Protein AF-A0A967AR76-F1 (afdb_monomer_lite)

Secondary structure (DSSP, 8-state):
-HHHHHHHHHHHHHHHHHHHHHHTT-SS---GGG--TTT-TTS-HHHHHHHHTTHHHHTT-------PPPTT-

pLDDT: mean 89.27, std 9.81, range [49.97, 97.56]

Radius of gyration: 17.03 Å; chains: 1; bounding box: 33×26×46 Å

Sequence (73 aa):
MAQALEAEWRGRHQRGIDSRLRLARFPWIKTLDQFDFEFQTSLDRKVVRELAGVSFVERTENVVLLGPPDPAT

Foldseek 3Di:
DVVVVVVVVVVVVVVVVVVVVVVVPDPDDDDPVPDDCVVVVVDDPVVVVVVVVVVCVVVVHDDDDDDPPDPPD

Structure (mmCIF, N/CA/C/O backbone):
data_AF-A0A967AR76-F1
#
_entry.id   AF-A0A967AR76-F1
#
loop_
_atom_site.group_PDB
_atom_site.id
_atom_site.type_symbol
_atom_site.label_atom_id
_atom_site.label_alt_id
_atom_site.label_comp_id
_atom_site.label_asym_id
_atom_site.label_entity_id
_atom_site.label_seq_id
_atom_site.pdbx_PDB_ins_code
_atom_site.Cartn_x
_atom_site.Cartn_y
_atom_site.Cartn_z
_atom_site.occupancy
_atom_site.B_iso_or_equiv
_atom_site.auth_seq_id
_atom_site.auth_comp_id
_atom_site.auth_asym_id
_atom_site.auth_atom_id
_atom_site.pdbx_PDB_model_num
ATOM 1 N N . MET A 1 1 ? 18.756 -11.154 -27.131 1.00 61.19 1 MET A N 1
ATOM 2 C 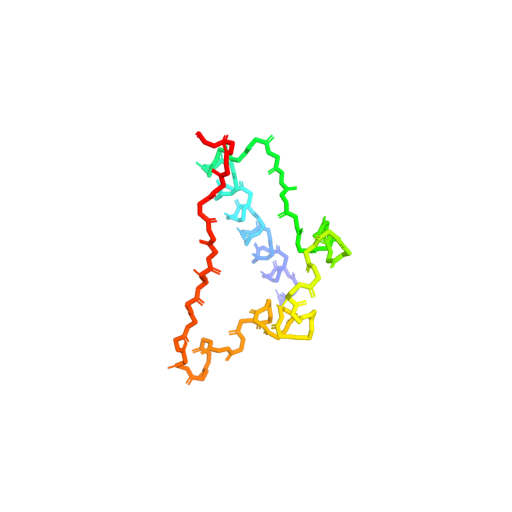CA . MET A 1 1 ? 18.069 -9.843 -27.224 1.00 61.19 1 MET A CA 1
ATOM 3 C C . MET A 1 1 ? 17.070 -9.636 -26.085 1.00 61.19 1 MET A C 1
ATOM 5 O O . MET A 1 1 ? 17.216 -8.650 -25.380 1.00 61.19 1 MET A O 1
ATOM 9 N N . ALA A 1 2 ? 16.147 -10.572 -25.822 1.00 87.88 2 ALA A N 1
ATOM 10 C CA . ALA A 1 2 ? 15.180 -10.458 -24.716 1.00 87.88 2 ALA A CA 1
ATOM 11 C C . ALA A 1 2 ? 15.818 -10.244 -23.322 1.00 87.88 2 ALA A C 1
ATOM 13 O O . ALA A 1 2 ? 15.382 -9.370 -22.585 1.00 87.88 2 ALA A O 1
ATOM 14 N N . GLN A 1 3 ? 16.906 -10.957 -22.998 1.00 91.50 3 GLN A N 1
ATOM 15 C CA . GLN A 1 3 ? 17.569 -10.856 -21.684 1.00 91.50 3 GLN A CA 1
ATOM 16 C C . GLN A 1 3 ? 18.157 -9.463 -21.383 1.00 91.50 3 GLN A C 1
ATOM 18 O O . GLN A 1 3 ? 18.077 -8.990 -20.254 1.00 91.50 3 GLN A O 1
ATOM 23 N N . ALA A 1 4 ? 18.734 -8.790 -22.385 1.00 93.50 4 ALA A N 1
ATOM 24 C CA . ALA A 1 4 ? 19.324 -7.460 -22.202 1.00 93.50 4 ALA A CA 1
ATOM 25 C C . ALA A 1 4 ? 18.243 -6.387 -21.995 1.00 93.50 4 ALA A C 1
ATOM 27 O O . ALA A 1 4 ? 18.384 -5.526 -21.129 1.00 93.50 4 ALA A O 1
ATOM 28 N N . LEU A 1 5 ? 17.142 -6.480 -22.749 1.00 94.75 5 LEU A N 1
ATOM 29 C CA . LEU A 1 5 ? 15.984 -5.601 -22.587 1.00 94.75 5 LEU A CA 1
ATOM 30 C C . LEU A 1 5 ? 15.320 -5.795 -21.218 1.00 94.75 5 LEU A C 1
ATOM 32 O O . LEU A 1 5 ? 14.974 -4.823 -20.552 1.00 94.75 5 LEU A O 1
ATOM 36 N N . GLU A 1 6 ? 15.174 -7.043 -20.778 1.00 96.31 6 GLU A N 1
ATOM 37 C CA . GLU A 1 6 ? 14.613 -7.360 -19.468 1.00 96.31 6 GLU A CA 1
ATOM 38 C C . GLU A 1 6 ? 15.487 -6.816 -18.329 1.00 96.31 6 GLU A C 1
ATOM 40 O O . GLU A 1 6 ? 14.974 -6.197 -17.395 1.00 96.31 6 GLU A O 1
ATOM 45 N N . ALA A 1 7 ? 16.811 -6.969 -18.428 1.00 95.88 7 ALA A N 1
ATOM 46 C CA . ALA A 1 7 ? 17.749 -6.401 -17.462 1.00 95.88 7 ALA A CA 1
ATOM 47 C C . ALA A 1 7 ? 17.656 -4.865 -17.399 1.00 95.88 7 ALA A C 1
ATOM 49 O O . ALA A 1 7 ? 17.609 -4.285 -16.311 1.00 95.88 7 ALA A O 1
ATOM 50 N N . GLU A 1 8 ? 17.571 -4.195 -18.551 1.00 96.50 8 GLU A N 1
ATOM 51 C CA . GLU A 1 8 ? 17.406 -2.742 -18.613 1.00 96.50 8 GLU A CA 1
ATOM 52 C C . GLU A 1 8 ? 16.064 -2.292 -18.013 1.00 96.50 8 GLU A C 1
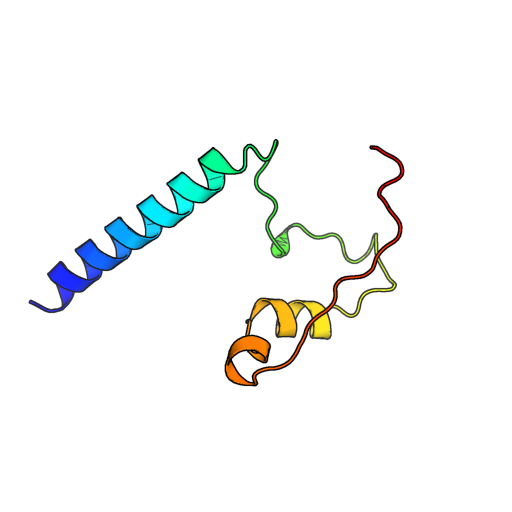ATOM 54 O O . GLU A 1 8 ? 16.019 -1.333 -17.234 1.00 96.50 8 GLU A O 1
ATOM 59 N N . TRP A 1 9 ? 14.975 -2.994 -18.342 1.00 96.88 9 TRP A N 1
ATOM 60 C CA . TRP A 1 9 ? 13.645 -2.723 -17.804 1.00 96.88 9 TRP A CA 1
ATOM 61 C C . TRP A 1 9 ? 13.628 -2.846 -16.281 1.00 96.88 9 TRP A C 1
ATOM 63 O O . TRP A 1 9 ? 13.220 -1.896 -15.612 1.00 96.88 9 TRP A O 1
ATOM 73 N N . ARG A 1 10 ? 14.157 -3.945 -15.726 1.00 96.75 10 ARG A N 1
ATOM 74 C CA . ARG A 1 10 ? 14.274 -4.140 -14.270 1.00 96.75 10 ARG A CA 1
ATOM 75 C C . ARG A 1 10 ? 15.087 -3.019 -13.627 1.00 96.75 10 ARG A C 1
ATOM 77 O O . ARG A 1 10 ? 14.666 -2.456 -12.621 1.00 96.75 10 ARG A O 1
ATOM 84 N N . GLY A 1 11 ? 16.207 -2.632 -14.242 1.00 97.38 11 GLY A N 1
ATOM 85 C CA . GLY A 1 11 ? 17.043 -1.535 -13.754 1.00 97.38 11 GLY A CA 1
ATOM 86 C C . GLY A 1 11 ? 16.314 -0.187 -13.733 1.00 97.38 11 GLY A C 1
ATOM 87 O O . GLY A 1 11 ? 16.403 0.547 -12.749 1.00 97.38 11 GLY A O 1
ATOM 88 N N . ARG A 1 12 ? 15.570 0.153 -14.795 1.00 96.69 12 ARG A N 1
ATOM 89 C CA . ARG A 1 12 ? 14.739 1.371 -14.829 1.00 96.69 12 ARG A CA 1
ATOM 90 C C . ARG A 1 12 ? 13.611 1.316 -13.804 1.00 96.69 12 ARG A C 1
ATOM 92 O O . ARG A 1 12 ? 13.367 2.312 -13.127 1.00 96.69 12 ARG A O 1
ATOM 99 N N . HIS A 1 13 ? 12.950 0.168 -13.688 1.00 97.12 13 HIS A N 1
ATOM 100 C CA . HIS A 1 13 ? 11.854 -0.044 -12.754 1.00 97.12 13 HIS A CA 1
ATOM 101 C C . HIS A 1 13 ? 12.318 0.159 -11.306 1.00 97.12 13 HIS A C 1
ATOM 103 O O . HIS A 1 13 ? 11.746 0.991 -10.601 1.00 97.12 13 HIS A O 1
ATOM 109 N N . GLN A 1 14 ? 13.418 -0.491 -10.911 1.00 96.75 14 GLN A N 1
ATOM 110 C CA . GLN A 1 14 ? 13.984 -0.369 -9.567 1.00 96.75 14 GLN A CA 1
ATOM 111 C C . GLN A 1 14 ? 14.385 1.074 -9.239 1.00 96.75 14 GLN A C 1
ATOM 113 O O . GLN A 1 14 ? 13.962 1.608 -8.219 1.00 96.75 14 GLN A O 1
ATOM 118 N N . ARG A 1 15 ? 15.100 1.760 -10.144 1.00 97.12 15 ARG A N 1
ATOM 119 C CA . ARG A 1 15 ? 15.457 3.181 -9.951 1.00 97.12 15 ARG A CA 1
ATOM 120 C C . ARG A 1 15 ? 14.229 4.069 -9.750 1.00 97.12 15 ARG A C 1
ATOM 122 O O . ARG A 1 15 ? 14.267 5.018 -8.970 1.00 97.12 15 ARG A O 1
ATOM 129 N N . GLY A 1 16 ? 13.140 3.766 -10.454 1.00 97.56 16 GLY A N 1
ATOM 130 C CA . GLY A 1 16 ? 11.869 4.456 -10.276 1.00 97.56 16 GLY A CA 1
ATOM 131 C C . GLY A 1 16 ? 11.263 4.225 -8.890 1.00 97.56 16 GLY A C 1
ATOM 132 O O . GLY A 1 16 ? 10.735 5.167 -8.300 1.00 97.56 16 GLY A O 1
ATOM 133 N N . ILE A 1 17 ? 11.308 2.998 -8.367 1.00 94.19 17 ILE A N 1
ATOM 134 C CA . ILE A 1 17 ? 10.849 2.690 -7.003 1.00 94.19 17 ILE A CA 1
ATOM 135 C C . ILE A 1 17 ? 11.690 3.467 -5.986 1.00 94.19 17 ILE A C 1
ATOM 137 O O . ILE A 1 17 ? 11.133 4.219 -5.186 1.00 94.19 17 ILE A O 1
ATOM 141 N N . ASP A 1 18 ? 13.016 3.370 -6.078 1.00 93.88 18 ASP A N 1
ATOM 142 C CA . ASP A 1 18 ? 13.942 4.003 -5.134 1.00 93.88 18 ASP A CA 1
ATOM 143 C C . ASP A 1 18 ? 13.768 5.529 -5.104 1.00 93.88 18 ASP A C 1
ATOM 145 O O . ASP A 1 18 ? 13.759 6.153 -4.042 1.00 93.88 18 ASP A O 1
ATOM 149 N N . SER A 1 19 ? 13.569 6.144 -6.275 1.00 95.81 19 SER A N 1
ATOM 150 C CA . SER A 1 19 ? 13.312 7.580 -6.389 1.00 95.81 19 SER A CA 1
ATOM 151 C C . SER A 1 19 ? 12.014 7.990 -5.686 1.00 95.81 19 SER A C 1
ATOM 153 O O . SER A 1 19 ? 12.020 8.955 -4.920 1.00 95.81 19 SER A O 1
ATOM 155 N N . ARG A 1 20 ? 10.918 7.242 -5.881 1.00 94.75 20 ARG A N 1
ATOM 156 C CA . ARG A 1 20 ? 9.628 7.521 -5.224 1.00 94.75 20 ARG A CA 1
ATOM 157 C C . ARG A 1 20 ? 9.716 7.348 -3.710 1.00 94.75 20 ARG A C 1
ATOM 159 O O . ARG A 1 20 ? 9.231 8.210 -2.983 1.00 94.75 20 ARG A O 1
ATOM 166 N N . LEU A 1 21 ? 10.384 6.295 -3.237 1.00 92.31 21 LEU A N 1
ATOM 167 C CA . LEU A 1 21 ? 10.607 6.072 -1.805 1.00 92.31 21 LEU A CA 1
ATOM 168 C C . LEU A 1 21 ? 11.419 7.211 -1.177 1.00 92.31 21 LEU A C 1
ATOM 170 O O . LEU A 1 21 ? 11.058 7.715 -0.115 1.00 92.31 21 LEU A O 1
ATOM 174 N N . ARG A 1 22 ? 12.470 7.680 -1.859 1.00 90.94 22 ARG A N 1
ATOM 175 C CA . ARG A 1 22 ? 13.281 8.812 -1.391 1.00 90.94 22 ARG A CA 1
ATOM 176 C C . ARG A 1 22 ? 12.483 10.118 -1.333 1.00 90.94 22 ARG A C 1
ATOM 178 O O . ARG A 1 22 ? 12.657 10.897 -0.399 1.00 90.94 22 ARG A O 1
ATOM 185 N N . LEU A 1 23 ? 11.616 10.361 -2.317 1.00 95.88 23 LEU A N 1
ATOM 186 C CA . LEU A 1 23 ? 10.770 11.558 -2.376 1.00 95.88 23 LEU A CA 1
ATOM 187 C C . LEU A 1 23 ? 9.661 11.562 -1.319 1.00 95.88 23 LEU A C 1
ATOM 189 O O . LEU A 1 23 ? 9.286 12.637 -0.858 1.00 95.88 23 LEU A O 1
ATOM 193 N N . ALA A 1 24 ? 9.175 10.391 -0.904 1.00 92.44 24 ALA A N 1
ATOM 194 C CA . ALA A 1 24 ? 8.138 10.272 0.118 1.00 92.44 24 ALA A CA 1
ATOM 195 C C . ALA A 1 24 ? 8.605 10.685 1.527 1.00 92.44 24 ALA A C 1
ATOM 197 O O . ALA A 1 24 ? 7.769 10.923 2.393 1.00 92.44 24 ALA A O 1
ATOM 198 N N . ARG A 1 25 ? 9.927 10.797 1.758 1.00 89.62 25 ARG A N 1
ATOM 199 C CA . ARG A 1 25 ? 10.534 11.223 3.038 1.00 89.62 25 ARG A CA 1
ATOM 200 C C . ARG A 1 25 ? 10.027 10.435 4.250 1.00 89.62 25 ARG A C 1
ATOM 202 O O . ARG A 1 25 ? 9.970 10.969 5.355 1.00 89.62 25 ARG A O 1
ATOM 209 N N . PHE A 1 26 ? 9.679 9.164 4.053 1.00 85.94 26 PHE A N 1
ATOM 210 C CA . PHE A 1 26 ? 9.309 8.313 5.172 1.00 85.94 26 PHE A CA 1
ATOM 211 C C . PHE A 1 26 ? 10.505 8.160 6.123 1.00 85.94 26 PHE A C 1
ATOM 213 O O . PHE A 1 26 ? 11.626 7.946 5.655 1.00 85.94 26 PHE A O 1
ATOM 220 N N . PRO A 1 27 ? 10.290 8.256 7.446 1.00 88.31 27 PRO A N 1
ATOM 221 C CA . PRO A 1 27 ? 11.369 8.148 8.427 1.00 88.31 27 PRO A CA 1
ATOM 222 C C . PRO A 1 27 ? 11.996 6.744 8.465 1.00 88.31 27 PRO A C 1
ATOM 224 O O . PRO A 1 27 ? 13.136 6.582 8.891 1.00 88.31 27 PRO A O 1
ATOM 227 N N . TRP A 1 28 ? 11.278 5.732 7.976 1.00 87.31 28 TRP A N 1
ATOM 228 C CA . TRP A 1 28 ? 11.756 4.367 7.772 1.00 87.31 28 TRP A CA 1
ATOM 229 C C . TRP A 1 28 ? 10.895 3.678 6.701 1.00 87.31 28 TRP A C 1
ATOM 231 O O . TRP A 1 28 ? 9.748 4.063 6.457 1.00 87.31 28 TRP A O 1
ATOM 241 N N . ILE A 1 29 ? 11.434 2.638 6.064 1.00 87.81 29 ILE A N 1
ATOM 242 C CA . ILE A 1 29 ? 10.691 1.816 5.101 1.00 87.81 29 ILE A CA 1
ATOM 243 C C . ILE A 1 29 ? 9.862 0.790 5.879 1.00 87.81 29 ILE A C 1
ATOM 245 O O . ILE A 1 29 ? 10.439 -0.104 6.494 1.00 87.81 29 ILE A O 1
ATOM 249 N N . LYS A 1 30 ? 8.527 0.915 5.848 1.00 85.75 30 LYS A N 1
ATOM 250 C CA . LYS A 1 30 ? 7.607 -0.115 6.359 1.00 85.75 30 LYS A CA 1
ATOM 251 C C . LYS A 1 30 ? 7.150 -1.026 5.230 1.00 85.75 30 LYS A C 1
ATOM 253 O O . LYS A 1 30 ? 6.597 -0.547 4.243 1.00 85.75 30 LYS A O 1
ATOM 258 N N . THR A 1 31 ? 7.341 -2.329 5.398 1.00 90.31 31 THR A N 1
ATOM 259 C CA . THR A 1 31 ? 6.744 -3.350 4.524 1.00 90.31 31 THR A CA 1
ATOM 260 C C . THR A 1 31 ? 5.553 -4.008 5.219 1.00 90.31 31 THR A C 1
ATOM 262 O O . THR A 1 31 ? 5.434 -3.957 6.442 1.00 90.31 31 THR A O 1
ATOM 265 N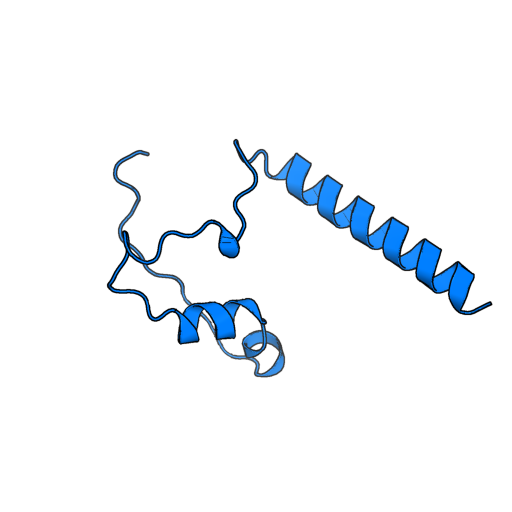 N . LEU A 1 32 ? 4.666 -4.649 4.452 1.00 88.69 32 LEU A N 1
ATOM 266 C CA . LEU A 1 32 ? 3.537 -5.393 5.025 1.00 88.69 32 LEU A CA 1
ATOM 267 C C . LEU A 1 32 ? 3.988 -6.569 5.904 1.00 88.69 32 LEU A C 1
ATOM 269 O O . LEU A 1 32 ? 3.312 -6.885 6.876 1.00 88.69 32 LEU A O 1
ATOM 273 N N . ASP A 1 33 ? 5.144 -7.171 5.612 1.00 89.81 33 ASP A N 1
ATOM 274 C CA . ASP A 1 33 ? 5.710 -8.262 6.420 1.00 89.81 33 ASP A CA 1
ATOM 275 C C . ASP A 1 33 ? 6.135 -7.811 7.824 1.00 89.81 33 ASP A C 1
ATOM 277 O O . ASP A 1 33 ? 6.236 -8.629 8.733 1.00 89.81 33 ASP A O 1
ATOM 281 N N . GLN A 1 34 ? 6.375 -6.511 8.015 1.00 91.31 34 GLN A N 1
ATOM 282 C CA . GLN A 1 34 ? 6.700 -5.921 9.315 1.00 91.31 34 GLN A CA 1
ATOM 283 C C . GLN A 1 34 ? 5.448 -5.560 10.131 1.00 91.31 34 GLN A C 1
ATOM 285 O O . GLN A 1 34 ? 5.575 -5.028 11.233 1.00 91.31 34 GLN A O 1
ATOM 290 N N . PHE A 1 35 ? 4.242 -5.775 9.596 1.00 87.81 35 PHE A N 1
ATOM 291 C CA . PHE A 1 35 ? 3.009 -5.415 10.287 1.00 87.81 35 PHE A CA 1
ATOM 292 C C . PHE A 1 35 ? 2.678 -6.417 11.400 1.00 87.81 35 PHE A C 1
ATOM 294 O O . PHE A 1 35 ? 2.495 -7.612 11.155 1.00 87.81 35 PHE A O 1
ATOM 301 N N . ASP A 1 36 ? 2.546 -5.909 12.625 1.00 89.38 36 ASP A N 1
ATOM 302 C CA . ASP A 1 36 ? 2.137 -6.695 13.784 1.00 89.38 36 ASP A CA 1
ATOM 303 C C . ASP A 1 36 ? 0.604 -6.815 13.853 1.00 89.38 36 ASP A C 1
ATOM 305 O O . ASP A 1 36 ? -0.114 -5.943 14.345 1.00 89.38 36 ASP A O 1
ATOM 309 N N . PHE A 1 37 ? 0.093 -7.930 13.339 1.00 89.69 37 PHE A N 1
ATOM 310 C CA . PHE A 1 37 ? -1.330 -8.267 13.431 1.00 89.69 37 PHE A CA 1
ATOM 311 C C . PHE A 1 37 ? -1.751 -8.779 14.817 1.00 89.69 37 PHE A C 1
ATOM 313 O O . PHE A 1 37 ? -2.948 -8.884 15.067 1.00 89.69 37 PHE A O 1
ATOM 320 N N . GLU A 1 38 ? -0.814 -9.149 15.694 1.00 89.88 38 GLU A N 1
ATOM 321 C CA . GLU A 1 38 ? -1.152 -9.494 17.080 1.00 89.88 38 GLU A CA 1
ATOM 322 C C . GLU A 1 38 ? -1.449 -8.224 17.882 1.00 89.88 38 GLU A C 1
ATOM 324 O O . GLU A 1 38 ? -2.344 -8.225 18.724 1.00 89.88 38 GLU A O 1
ATOM 329 N N . PHE A 1 39 ? -0.776 -7.116 17.556 1.00 88.38 39 PHE A N 1
ATOM 330 C CA . PHE A 1 39 ? -1.116 -5.791 18.073 1.00 88.38 39 PHE A CA 1
ATOM 331 C C . PHE A 1 39 ? -2.482 -5.294 17.572 1.00 88.38 39 PHE A C 1
ATOM 333 O O . PHE A 1 39 ? -3.270 -4.753 18.349 1.00 88.38 39 PHE A O 1
ATOM 340 N N . GLN A 1 40 ? -2.789 -5.479 16.283 1.00 86.12 40 GLN A N 1
ATOM 341 C CA . GLN A 1 40 ? -4.063 -5.068 15.682 1.00 86.12 40 GLN A CA 1
ATOM 342 C C . GLN A 1 40 ? -4.941 -6.276 15.325 1.00 86.12 40 GLN A C 1
ATOM 344 O O . GLN A 1 40 ? -5.056 -6.675 14.165 1.00 86.12 40 GLN A O 1
ATOM 349 N N . THR A 1 41 ? -5.600 -6.835 16.337 1.00 87.88 41 THR A N 1
ATOM 350 C CA . THR A 1 41 ? -6.391 -8.071 16.223 1.00 87.88 41 THR A CA 1
ATOM 351 C C . THR A 1 41 ? -7.710 -7.921 15.463 1.00 87.88 41 THR A C 1
ATOM 353 O O . THR A 1 41 ? -8.289 -8.927 15.057 1.00 87.88 41 THR A O 1
ATOM 356 N N . SER A 1 42 ? -8.197 -6.693 15.242 1.00 88.38 42 SER A N 1
ATOM 357 C CA . SER A 1 42 ? -9.454 -6.456 14.513 1.00 88.38 42 SER A CA 1
ATOM 358 C C . SER A 1 42 ? -9.323 -6.598 12.992 1.00 88.38 42 SER A C 1
ATOM 360 O O . SER A 1 42 ? -10.333 -6.671 12.292 1.00 88.38 42 SER A O 1
ATOM 362 N N . LEU A 1 43 ? -8.094 -6.650 12.466 1.00 89.12 43 LEU A N 1
ATOM 363 C CA . LEU A 1 43 ? -7.838 -6.775 11.035 1.00 89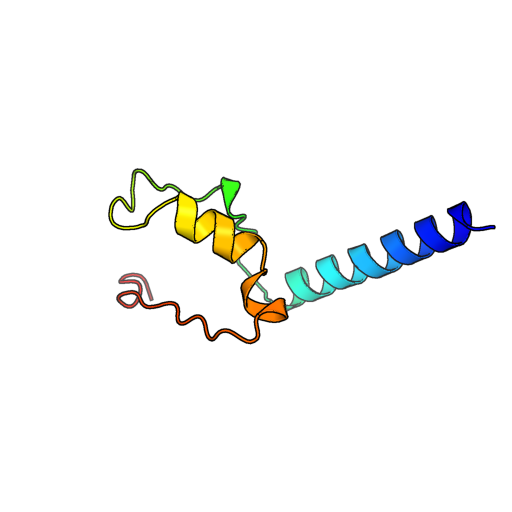.12 43 LEU A CA 1
ATOM 364 C C . LEU A 1 43 ? -7.720 -8.239 10.610 1.00 89.12 43 LEU A C 1
ATOM 366 O O . LEU A 1 43 ? -6.884 -8.991 11.110 1.00 89.12 43 LEU A O 1
ATOM 370 N N . ASP A 1 44 ? -8.494 -8.619 9.594 1.00 90.94 44 ASP A N 1
ATOM 371 C CA . ASP A 1 44 ? -8.355 -9.925 8.957 1.00 90.94 44 ASP A CA 1
ATOM 372 C C . ASP A 1 44 ? -7.105 -9.962 8.057 1.00 90.94 44 ASP A C 1
ATOM 374 O O . ASP A 1 44 ? -7.039 -9.333 6.995 1.00 90.94 44 ASP A O 1
ATOM 378 N N . ARG A 1 45 ? -6.112 -10.762 8.467 1.00 91.00 45 ARG A N 1
ATOM 379 C CA . ARG A 1 45 ? -4.873 -11.028 7.715 1.00 91.00 45 ARG A CA 1
ATOM 380 C C . ARG A 1 45 ? -5.124 -11.448 6.267 1.00 91.00 45 ARG A C 1
ATOM 382 O O . ARG A 1 45 ? -4.338 -11.085 5.391 1.00 91.00 45 ARG A O 1
ATOM 389 N N . LYS A 1 46 ? -6.167 -12.237 6.004 1.00 91.75 46 LYS A N 1
ATOM 390 C CA . LYS A 1 46 ? -6.484 -12.726 4.658 1.00 91.75 46 LYS A CA 1
ATOM 391 C C . LYS A 1 46 ? -6.916 -11.574 3.758 1.00 91.75 46 LYS A C 1
ATOM 393 O O . LYS A 1 46 ? -6.399 -11.462 2.650 1.00 91.75 46 LYS A O 1
ATOM 398 N N . VAL A 1 47 ? -7.786 -10.700 4.262 1.00 91.75 47 VAL A N 1
ATOM 399 C CA . VAL A 1 47 ? -8.253 -9.510 3.536 1.00 91.75 47 VAL A CA 1
ATOM 400 C C . VAL A 1 47 ? -7.082 -8.577 3.236 1.00 91.75 47 VAL A C 1
ATOM 402 O O . VAL A 1 47 ? -6.903 -8.164 2.094 1.00 91.75 47 VAL A O 1
ATOM 405 N N . VAL A 1 48 ? -6.220 -8.305 4.223 1.00 92.12 48 VAL A N 1
ATOM 406 C CA . VAL A 1 48 ? -5.038 -7.449 4.010 1.00 92.12 48 VAL A CA 1
ATOM 407 C C . VAL A 1 48 ? -4.117 -8.021 2.928 1.00 92.12 48 VAL A C 1
ATOM 409 O O . VAL A 1 48 ? -3.649 -7.278 2.068 1.00 92.12 48 VAL A O 1
ATOM 412 N N . ARG A 1 49 ? -3.882 -9.339 2.919 1.00 91.25 49 ARG A N 1
ATOM 413 C CA . ARG A 1 49 ? -3.063 -9.993 1.883 1.00 91.25 49 ARG A CA 1
ATOM 414 C C . ARG A 1 49 ? -3.712 -9.969 0.500 1.00 91.25 49 ARG A C 1
ATOM 416 O O . ARG A 1 49 ? -3.001 -9.814 -0.486 1.00 91.25 49 ARG A O 1
ATOM 423 N N . GLU A 1 50 ? -5.030 -10.107 0.414 1.00 92.38 50 GLU A N 1
ATOM 424 C CA . GLU A 1 50 ? -5.748 -9.988 -0.859 1.00 92.38 50 GLU A CA 1
ATOM 425 C C . GLU A 1 50 ? -5.614 -8.573 -1.440 1.00 92.38 50 GLU A C 1
ATOM 427 O O . GLU A 1 50 ? -5.260 -8.410 -2.610 1.00 92.38 50 GLU A O 1
ATOM 432 N N . LEU A 1 51 ? -5.820 -7.552 -0.601 1.00 94.00 51 LEU A N 1
ATOM 433 C CA . LEU A 1 51 ? -5.661 -6.147 -0.977 1.00 94.00 51 LEU A CA 1
ATOM 434 C C . LEU A 1 51 ? -4.213 -5.816 -1.362 1.00 94.00 51 LEU A C 1
ATOM 436 O O . LEU A 1 51 ? -3.988 -5.073 -2.316 1.00 94.00 51 LEU A O 1
ATOM 440 N N . ALA A 1 52 ? -3.228 -6.409 -0.681 1.00 93.12 52 ALA A N 1
ATOM 441 C CA . ALA A 1 52 ? -1.812 -6.266 -1.022 1.00 93.12 52 ALA A CA 1
ATOM 442 C C . ALA A 1 52 ? -1.486 -6.760 -2.441 1.00 93.12 52 ALA A C 1
ATOM 444 O O . ALA A 1 52 ? -0.573 -6.241 -3.080 1.00 93.12 52 ALA A O 1
ATOM 445 N N . GLY A 1 53 ? -2.249 -7.734 -2.945 1.00 93.44 53 GLY A N 1
ATOM 446 C CA . GLY A 1 53 ? -2.144 -8.233 -4.313 1.00 93.44 53 GLY A CA 1
ATOM 447 C C . GLY A 1 53 ? -2.748 -7.310 -5.375 1.00 93.44 53 GLY A C 1
ATOM 448 O O . GLY A 1 53 ? -2.725 -7.676 -6.543 1.00 93.44 53 GLY A O 1
ATOM 449 N N . VAL A 1 54 ? -3.316 -6.157 -4.994 1.00 93.75 54 VAL A N 1
ATOM 450 C CA . VAL A 1 54 ? -3.895 -5.115 -5.872 1.00 93.75 54 VAL A CA 1
ATOM 451 C C . VAL A 1 54 ? -4.945 -5.594 -6.886 1.00 93.75 54 VAL A C 1
ATOM 453 O O . VAL A 1 54 ? -5.313 -4.863 -7.802 1.00 93.75 54 VAL A O 1
ATOM 456 N N . SER A 1 55 ? -5.497 -6.792 -6.694 1.00 92.44 55 SER A N 1
ATOM 457 C CA . SER A 1 55 ? -6.472 -7.414 -7.603 1.00 92.44 55 SER A CA 1
ATOM 458 C C . SER A 1 55 ? -7.775 -6.613 -7.754 1.00 92.44 55 SER A C 1
ATOM 460 O O . SER A 1 55 ? -8.441 -6.694 -8.783 1.00 92.44 55 SER A O 1
ATOM 462 N N . PHE A 1 56 ? -8.115 -5.783 -6.765 1.00 94.56 56 PHE A N 1
ATOM 463 C CA . PHE A 1 56 ? -9.255 -4.865 -6.816 1.00 94.56 56 PHE A CA 1
ATOM 464 C C . PHE A 1 56 ? -9.129 -3.811 -7.933 1.00 94.56 56 PHE A C 1
ATOM 466 O O . PHE A 1 56 ? -10.142 -3.330 -8.435 1.00 94.56 56 PHE A O 1
ATOM 473 N N . VAL A 1 57 ? -7.903 -3.481 -8.366 1.00 95.25 57 VAL A N 1
ATOM 474 C CA . VAL A 1 57 ? -7.660 -2.537 -9.470 1.00 95.25 57 VAL A CA 1
ATOM 475 C C . VAL A 1 57 ? -8.165 -3.119 -10.788 1.00 95.25 57 VAL A C 1
ATOM 477 O O . VAL A 1 57 ? -8.878 -2.444 -11.525 1.00 95.25 57 VAL A O 1
ATOM 480 N N . GLU A 1 58 ? -7.848 -4.386 -11.061 1.00 94.94 58 GLU A N 1
ATOM 481 C CA . GLU A 1 58 ? -8.309 -5.087 -12.267 1.00 94.94 58 GLU A CA 1
ATOM 482 C C . GLU A 1 58 ? -9.830 -5.273 -12.267 1.00 94.94 58 GLU A C 1
ATOM 484 O O . GLU A 1 58 ? -10.465 -5.215 -13.318 1.00 94.94 58 GLU A O 1
ATOM 489 N N . ARG A 1 59 ? -10.422 -5.445 -11.079 1.00 95.50 59 ARG A N 1
ATOM 490 C CA . ARG A 1 59 ? -11.874 -5.571 -10.897 1.00 95.50 59 ARG A CA 1
ATOM 491 C C . ARG A 1 59 ? -12.619 -4.237 -10.886 1.00 95.50 59 ARG A C 1
ATOM 493 O O . ARG A 1 59 ? -13.844 -4.242 -10.804 1.00 95.50 59 ARG A O 1
ATOM 500 N N . THR A 1 60 ? -11.926 -3.101 -10.986 1.00 96.44 60 THR A N 1
ATOM 501 C CA . THR A 1 60 ? -12.521 -1.754 -10.870 1.00 96.44 60 THR A CA 1
ATOM 502 C C . THR A 1 60 ? -13.313 -1.549 -9.571 1.00 96.44 60 THR A C 1
ATOM 504 O O . THR A 1 60 ? -14.340 -0.875 -9.537 1.00 96.44 60 THR A O 1
ATOM 507 N N . GLU A 1 61 ? -12.832 -2.148 -8.484 1.00 96.12 61 GLU A N 1
ATOM 508 C CA . GLU A 1 61 ? -13.438 -2.055 -7.159 1.00 96.12 61 GLU A CA 1
ATOM 509 C C . GLU A 1 61 ? -12.816 -0.920 -6.343 1.00 96.12 61 GLU A C 1
ATOM 511 O O . GLU A 1 61 ? -11.609 -0.672 -6.384 1.00 96.12 61 GLU A O 1
ATOM 516 N N . ASN A 1 62 ? -13.649 -0.249 -5.548 1.00 94.44 62 ASN A N 1
ATOM 517 C CA . ASN A 1 62 ? -13.195 0.802 -4.646 1.00 94.44 62 ASN A CA 1
ATOM 518 C C . ASN A 1 62 ? -12.789 0.207 -3.297 1.00 94.44 62 ASN A C 1
ATOM 520 O O . ASN A 1 62 ? -13.570 -0.505 -2.667 1.00 94.44 62 ASN A O 1
ATOM 524 N N . VAL A 1 63 ? -11.598 0.568 -2.820 1.00 94.06 63 VAL A N 1
ATOM 525 C CA . VAL A 1 63 ? -11.099 0.196 -1.491 1.00 94.06 63 VAL A CA 1
ATOM 526 C C . VAL A 1 63 ? -10.966 1.456 -0.649 1.00 94.06 63 VAL A C 1
ATOM 528 O O . VAL A 1 63 ? -10.318 2.419 -1.057 1.00 94.06 63 VAL A O 1
ATOM 531 N N . VAL A 1 64 ? -11.567 1.443 0.539 1.00 92.12 64 VAL A N 1
ATOM 532 C CA . VAL A 1 64 ? -11.480 2.538 1.508 1.00 92.12 64 VAL A CA 1
ATOM 533 C C . VAL A 1 64 ? -10.802 2.013 2.767 1.00 92.12 64 VAL A C 1
ATOM 535 O O . VAL A 1 64 ? -11.271 1.053 3.374 1.00 92.12 64 VAL A O 1
ATOM 538 N N . LEU A 1 65 ? -9.692 2.640 3.156 1.00 88.81 65 LEU A N 1
ATOM 539 C CA . LEU A 1 65 ? -8.978 2.325 4.391 1.00 88.81 65 LEU A CA 1
ATOM 540 C C . LEU A 1 65 ? -9.454 3.284 5.483 1.00 88.81 65 LEU A C 1
ATOM 542 O O . LEU A 1 65 ? -9.244 4.492 5.380 1.00 88.81 65 LEU A O 1
ATOM 546 N N . LEU A 1 66 ? -10.112 2.747 6.508 1.00 85.94 66 LEU A N 1
ATOM 547 C CA . LEU A 1 66 ? -10.626 3.512 7.641 1.00 85.94 66 LEU A CA 1
ATOM 548 C C . LEU A 1 66 ? -9.921 3.069 8.918 1.00 85.94 66 LEU A C 1
ATOM 550 O O . LEU A 1 66 ? -9.797 1.878 9.194 1.00 85.94 66 LEU A O 1
ATOM 554 N N . GLY A 1 67 ? -9.501 4.040 9.714 1.00 78.88 67 GLY A N 1
ATOM 555 C CA . GLY A 1 67 ? -8.958 3.827 11.044 1.00 78.88 67 GLY A CA 1
ATOM 556 C C . GLY A 1 67 ? -9.083 5.113 11.854 1.00 78.88 67 GLY A C 1
ATOM 557 O O . GLY A 1 67 ? -9.191 6.191 11.259 1.00 78.88 67 GLY A O 1
ATOM 558 N N . PRO A 1 68 ? -9.110 5.027 13.194 1.00 76.62 68 PRO A N 1
ATOM 559 C CA . PRO A 1 68 ? -8.980 6.218 14.017 1.00 76.62 68 PRO A CA 1
ATOM 560 C C . PRO A 1 68 ? -7.661 6.934 13.669 1.00 76.62 68 PRO A C 1
ATOM 562 O O . PRO A 1 68 ? -6.683 6.261 13.325 1.00 76.62 68 PRO A O 1
ATOM 565 N N . PRO A 1 69 ? -7.616 8.276 13.729 1.00 72.00 69 PRO A N 1
ATOM 566 C CA . PRO A 1 69 ? -6.360 8.999 13.590 1.00 72.00 69 PRO A CA 1
ATOM 567 C C . PRO A 1 69 ? -5.359 8.501 14.638 1.00 72.00 69 PRO A C 1
ATOM 569 O O . PRO A 1 69 ?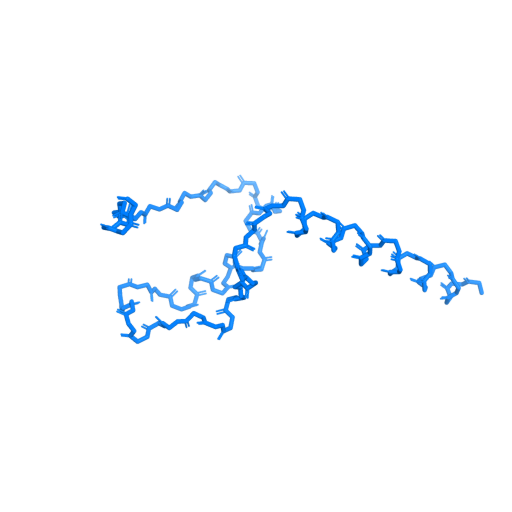 -5.741 8.158 15.759 1.00 72.00 69 PRO A O 1
ATOM 572 N N . ASP A 1 70 ? -4.087 8.433 14.251 1.00 64.31 70 ASP A N 1
ATOM 573 C CA . ASP A 1 70 ? -3.008 8.042 15.155 1.00 64.31 70 ASP A CA 1
ATOM 574 C C . ASP A 1 70 ? -2.971 9.016 16.353 1.00 64.31 70 ASP A C 1
ATOM 576 O O . ASP A 1 70 ? -2.908 10.228 16.127 1.00 64.31 70 ASP A O 1
ATOM 580 N N . PRO A 1 71 ? -3.007 8.543 17.615 1.00 58.06 71 PRO A N 1
ATOM 581 C CA . PRO A 1 71 ? -2.853 9.409 18.783 1.00 58.06 71 PRO A CA 1
ATOM 582 C C . PRO A 1 71 ? -1.508 10.151 18.842 1.00 58.06 71 PRO A C 1
ATOM 584 O O . PRO A 1 71 ? -1.368 11.059 19.656 1.00 58.06 71 PRO A O 1
ATOM 587 N N . ALA A 1 72 ? -0.513 9.746 18.041 1.00 54.94 72 ALA A N 1
ATOM 588 C CA . ALA A 1 72 ? 0.846 10.289 18.052 1.00 54.94 72 ALA A CA 1
ATOM 589 C C . ALA A 1 72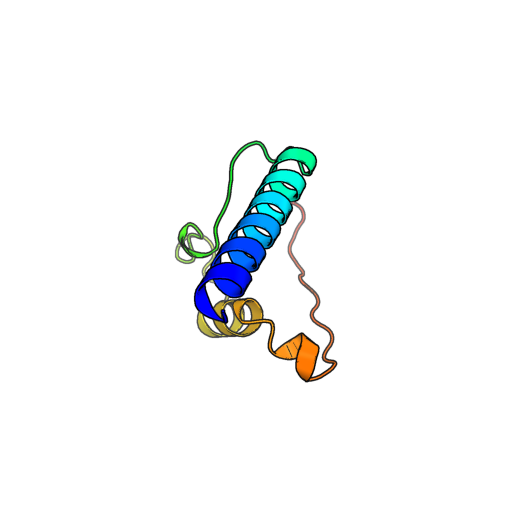 ? 1.164 11.277 16.905 1.00 54.94 72 ALA A C 1
ATOM 591 O O . ALA A 1 72 ? 2.339 11.486 16.595 1.00 54.94 72 ALA A O 1
ATOM 592 N N . THR A 1 73 ? 0.147 11.888 16.284 1.00 49.97 73 THR A N 1
ATOM 593 C CA . THR A 1 73 ? 0.328 13.138 15.514 1.00 49.97 73 THR A CA 1
ATOM 594 C C . THR A 1 73 ? 0.124 14.356 16.404 1.00 49.97 73 THR A C 1
ATOM 596 O O . THR A 1 73 ? -0.855 14.350 17.182 1.00 49.97 73 THR A O 1
#